Protein AF-A0A5B7JFE6-F1 (afdb_monomer)

Sequence (72 aa):
MVNQRFKQSLRRRFTKRPVPWWSAACTKAVQEKWAAFSRLRRHRRDPQYLEAFWRCRARARRVLKEAQRASW

Solvent-accessible surface area (backbone atoms only — not comparable to full-atom values): 4135 Å² total; per-residue (Å²): 133,90,55,79,65,62,68,48,66,67,51,74,80,50,91,55,79,80,58,92,45,69,44,73,65,43,55,49,32,49,50,51,26,51,51,30,46,55,48,22,69,74,41,74,86,44,66,68,36,50,53,51,25,51,53,31,46,52,50,30,53,49,48,46,52,50,31,55,57,73,63,108

Secondary structure (DSSP, 8-state):
---TTHHHHTTTT--S---TT--HHHHHHHHHHHHHHHHHHHSTT-HHHHHHHHHHHHHHHHHHHHHHHTT-

Structure (mmCIF, N/CA/C/O backbone):
data_AF-A0A5B7JFE6-F1
#
_entry.id   AF-A0A5B7JFE6-F1
#
loop_
_atom_site.group_PDB
_atom_site.id
_atom_site.type_symbol
_atom_site.label_atom_id
_atom_site.label_alt_id
_atom_site.label_comp_id
_atom_site.label_asym_id
_atom_site.label_entity_id
_atom_site.label_seq_id
_atom_site.pdbx_PDB_ins_code
_atom_site.Cartn_x
_atom_site.Cartn_y
_atom_site.Cartn_z
_atom_site.occupancy
_atom_site.B_iso_or_equiv
_atom_site.auth_seq_id
_atom_site.auth_comp_id
_atom_site.auth_asym_id
_atom_site.auth_atom_id
_atom_site.pdbx_PDB_model_num
ATOM 1 N N . MET A 1 1 ? -5.273 -20.046 -6.769 1.00 38.22 1 MET A N 1
ATOM 2 C CA . MET A 1 1 ? -5.430 -20.090 -5.295 1.00 38.22 1 MET A CA 1
ATOM 3 C C . MET A 1 1 ? -4.301 -19.301 -4.633 1.00 38.22 1 MET A C 1
ATOM 5 O O . MET A 1 1 ? -3.208 -19.819 -4.450 1.00 38.22 1 MET A O 1
ATOM 9 N N . VAL A 1 2 ? -4.508 -18.011 -4.345 1.00 39.91 2 VAL A N 1
ATOM 10 C CA . VAL A 1 2 ? -3.452 -17.157 -3.770 1.00 39.91 2 VAL A CA 1
ATOM 11 C C . VAL A 1 2 ? -3.375 -17.384 -2.256 1.00 39.91 2 VAL A C 1
ATOM 13 O O . VAL A 1 2 ? -4.075 -16.758 -1.470 1.00 39.91 2 VAL A O 1
ATOM 16 N N . ASN A 1 3 ? -2.538 -18.358 -1.895 1.00 37.34 3 ASN A N 1
ATOM 17 C CA . ASN A 1 3 ? -1.841 -18.574 -0.625 1.00 37.34 3 ASN A CA 1
ATOM 18 C C . ASN A 1 3 ? -2.508 -18.063 0.669 1.00 37.34 3 ASN A C 1
ATOM 20 O O . ASN A 1 3 ? -2.184 -17.004 1.213 1.00 37.34 3 ASN A O 1
ATOM 24 N N . GLN A 1 4 ? -3.311 -18.949 1.258 1.00 43.16 4 GLN A N 1
ATOM 25 C CA . GLN A 1 4 ? -3.852 -18.910 2.623 1.00 43.16 4 GLN A CA 1
ATOM 26 C C . GLN A 1 4 ? -2.775 -18.700 3.716 1.00 43.16 4 GLN A C 1
ATOM 28 O O . GLN A 1 4 ? -3.074 -18.179 4.791 1.00 43.16 4 GLN A O 1
ATOM 33 N N . ARG A 1 5 ? -1.498 -18.995 3.418 1.00 38.38 5 ARG A N 1
ATOM 34 C CA . ARG A 1 5 ? -0.332 -18.730 4.287 1.00 38.38 5 ARG A CA 1
ATOM 35 C C . ARG A 1 5 ? -0.009 -17.241 4.485 1.00 38.38 5 ARG A C 1
ATOM 37 O O . ARG A 1 5 ? 0.523 -16.872 5.529 1.00 38.38 5 ARG A O 1
ATOM 44 N N . PHE A 1 6 ? -0.361 -16.360 3.545 1.00 40.03 6 PHE A N 1
ATOM 45 C CA . PHE A 1 6 ? -0.009 -14.932 3.636 1.00 40.03 6 PHE A CA 1
ATOM 46 C C . PHE A 1 6 ? -0.922 -14.139 4.582 1.00 40.03 6 P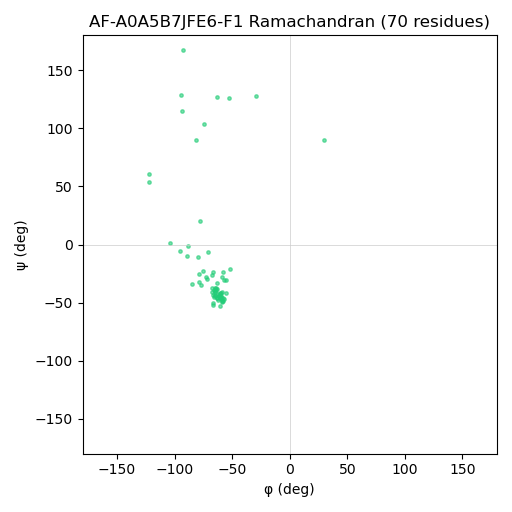HE A C 1
ATOM 48 O O . PHE A 1 6 ? -0.497 -13.156 5.188 1.00 40.03 6 PHE A O 1
ATOM 55 N N . LYS A 1 7 ? -2.161 -14.610 4.786 1.00 42.12 7 LYS A N 1
ATOM 56 C CA . LYS A 1 7 ? -3.042 -14.082 5.840 1.00 42.12 7 LYS A CA 1
ATOM 57 C C . LYS A 1 7 ? -2.509 -14.392 7.247 1.00 42.12 7 LYS A C 1
ATOM 59 O O . LYS A 1 7 ? -2.839 -13.666 8.179 1.00 42.12 7 LYS A O 1
ATOM 64 N N . GLN A 1 8 ? -1.683 -15.431 7.420 1.00 40.97 8 GLN A N 1
ATOM 65 C CA . GLN A 1 8 ? -1.169 -15.841 8.735 1.00 40.97 8 GLN A CA 1
ATOM 66 C C . GLN A 1 8 ? 0.092 -15.080 9.174 1.00 40.97 8 GLN A C 1
ATOM 68 O O . GLN A 1 8 ? 0.232 -14.793 10.364 1.00 40.97 8 GLN A O 1
ATOM 73 N N . SER A 1 9 ? 0.986 -14.689 8.258 1.00 41.38 9 SER A N 1
ATOM 74 C CA . SER A 1 9 ? 2.227 -13.985 8.636 1.00 41.38 9 SER A CA 1
ATOM 75 C C . SER A 1 9 ? 1.992 -12.539 9.094 1.00 41.38 9 SER A C 1
ATOM 77 O O . SER A 1 9 ? 2.697 -12.059 9.979 1.00 41.38 9 SER A O 1
ATOM 79 N N . LEU A 1 10 ? 0.951 -11.872 8.579 1.00 45.88 10 LEU A N 1
ATOM 80 C CA . LEU A 1 10 ? 0.494 -10.566 9.077 1.00 45.88 10 LEU A CA 1
ATOM 81 C C . LEU A 1 10 ? -0.264 -10.658 10.413 1.00 45.88 10 LEU A C 1
ATOM 83 O O . LEU A 1 10 ? -0.298 -9.678 11.151 1.00 45.88 10 LEU A O 1
ATOM 87 N N . ARG A 1 11 ? -0.838 -11.821 10.759 1.00 43.69 11 ARG A N 1
ATOM 88 C CA . ARG A 1 11 ? -1.541 -12.029 12.039 1.00 43.69 11 ARG A CA 1
ATOM 89 C C . ARG A 1 11 ? -0.588 -12.225 13.222 1.00 43.69 11 ARG A C 1
ATOM 91 O O . ARG A 1 11 ? -0.889 -11.769 14.317 1.00 43.69 11 ARG A O 1
ATOM 98 N N . ARG A 1 12 ? 0.570 -12.867 13.028 1.00 45.06 12 ARG A N 1
ATOM 99 C CA . ARG A 1 12 ? 1.444 -13.290 14.144 1.00 45.06 12 ARG A CA 1
ATOM 100 C C . ARG A 1 12 ? 2.332 -12.199 14.768 1.00 45.06 12 ARG A C 1
ATOM 102 O O . ARG A 1 12 ? 2.896 -12.448 15.824 1.00 45.06 12 ARG A O 1
ATOM 109 N N . ARG A 1 13 ? 2.452 -11.001 14.175 1.00 47.75 13 ARG A N 1
ATOM 110 C CA . ARG A 1 13 ? 3.189 -9.857 14.780 1.00 47.75 13 ARG A CA 1
ATOM 111 C C . ARG A 1 13 ? 2.298 -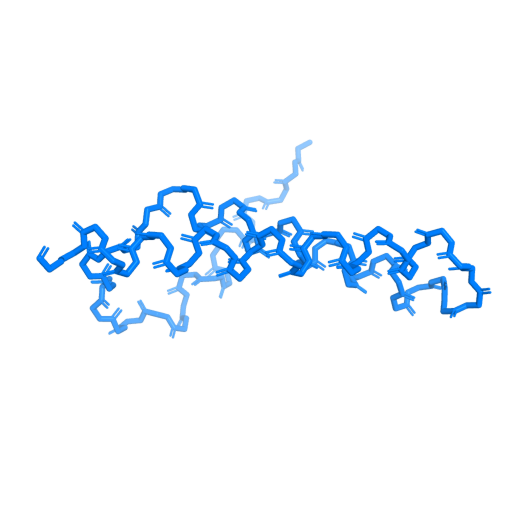8.763 15.377 1.00 47.75 13 ARG A C 1
ATOM 113 O O . ARG A 1 13 ? 2.820 -7.782 15.898 1.00 47.75 13 ARG A O 1
ATOM 120 N N . PHE A 1 14 ? 0.979 -8.931 15.327 1.00 49.38 14 PHE A N 1
ATOM 121 C CA . PHE A 1 14 ? 0.008 -7.989 15.883 1.00 49.38 14 PHE A CA 1
ATOM 122 C C . PHE A 1 14 ? -0.885 -8.688 16.917 1.00 49.38 14 PHE A C 1
ATOM 124 O O . PHE A 1 14 ? -2.100 -8.710 16.799 1.00 49.38 14 PHE A O 1
ATOM 131 N N . THR A 1 15 ? -0.280 -9.206 17.988 1.00 45.38 15 THR A N 1
ATOM 132 C CA . THR A 1 15 ? -0.952 -9.313 19.300 1.00 45.38 15 THR A CA 1
ATOM 133 C C . THR A 1 15 ? -0.971 -7.958 20.025 1.00 45.38 15 THR A C 1
ATOM 135 O O . THR A 1 15 ? -1.109 -7.879 21.240 1.00 45.38 15 THR A O 1
ATOM 138 N N . LYS A 1 16 ? -0.809 -6.859 19.281 1.00 52.97 16 LYS A N 1
ATOM 139 C CA . LYS A 1 16 ? -1.032 -5.497 19.754 1.00 52.97 16 LYS A CA 1
ATOM 140 C C . LYS A 1 16 ? -2.460 -5.140 19.377 1.00 52.97 16 LYS A C 1
ATOM 142 O O . LYS A 1 16 ? -2.828 -5.348 18.223 1.00 52.97 16 LYS A O 1
ATOM 147 N N . ARG A 1 17 ? -3.239 -4.660 20.354 1.00 59.00 17 ARG A N 1
ATOM 148 C CA . ARG A 1 17 ? -4.619 -4.169 20.199 1.00 59.00 17 ARG A CA 1
ATOM 149 C C . ARG A 1 17 ? -4.842 -3.586 18.793 1.00 59.00 17 ARG A C 1
ATOM 151 O O . ARG A 1 17 ? 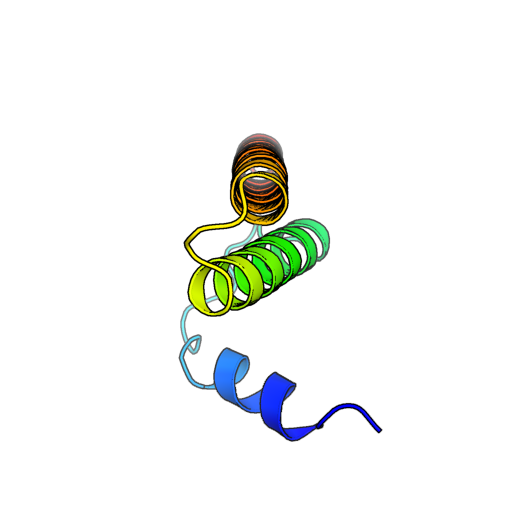-4.039 -2.736 18.393 1.00 59.00 17 ARG A O 1
ATOM 158 N N . PRO A 1 18 ? -5.878 -4.023 18.048 1.00 66.44 18 PRO A N 1
ATOM 159 C CA . PRO A 1 18 ? -6.216 -3.383 16.786 1.00 66.44 18 PRO A CA 1
ATOM 160 C C . PRO A 1 18 ? -6.375 -1.891 17.055 1.00 66.44 18 PRO A C 1
ATOM 162 O O . PRO A 1 18 ? -7.059 -1.488 17.996 1.00 66.44 18 PRO A O 1
ATOM 165 N N . VAL A 1 19 ? -5.647 -1.081 16.292 1.00 74.88 19 VAL A N 1
ATOM 166 C CA . VAL A 1 19 ? -5.693 0.364 16.471 1.00 74.88 19 VAL A CA 1
ATOM 167 C C . VAL A 1 19 ? -7.131 0.800 16.166 1.00 74.88 19 VAL A C 1
ATOM 169 O O . VAL A 1 19 ? -7.617 0.429 15.099 1.00 74.88 19 VAL A O 1
ATOM 172 N N . PRO A 1 20 ? -7.824 1.534 17.058 1.00 76.50 20 PRO A N 1
ATOM 173 C CA . PRO A 1 20 ? -9.270 1.765 16.945 1.00 76.50 20 PRO A CA 1
ATOM 174 C C . PRO A 1 20 ? -9.708 2.377 15.610 1.00 76.50 20 PRO A C 1
ATOM 176 O O . PRO A 1 20 ? -10.783 2.077 15.108 1.00 76.50 20 PRO A O 1
ATOM 179 N N . TRP A 1 21 ? -8.836 3.175 14.995 1.00 85.31 21 TRP A N 1
ATOM 180 C CA . TRP A 1 21 ? -9.079 3.813 13.704 1.00 85.31 21 TRP A CA 1
ATOM 181 C C . TRP A 1 21 ? -8.669 2.987 12.484 1.00 85.31 21 TRP A C 1
ATOM 183 O O . TRP A 1 21 ? -8.822 3.425 11.343 1.00 85.31 21 TRP A O 1
ATOM 193 N N . TRP A 1 22 ? -8.106 1.797 12.683 1.00 87.75 22 TRP A N 1
ATOM 194 C CA . TRP A 1 22 ? -7.603 0.980 11.5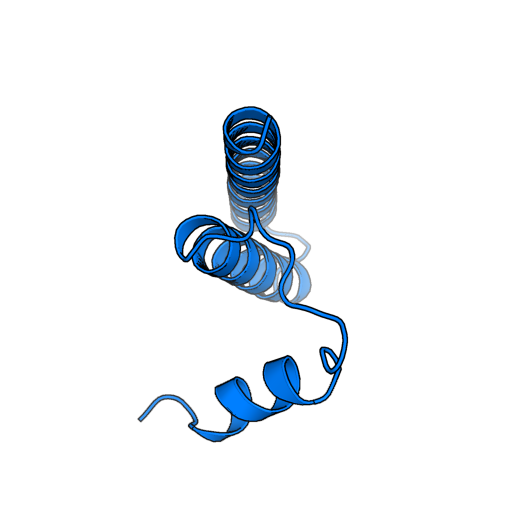90 1.00 87.75 22 TRP A CA 1
ATOM 195 C C . TRP A 1 22 ? -8.745 0.339 10.805 1.00 87.75 22 TRP A C 1
ATOM 197 O O . TRP A 1 22 ? -9.327 -0.666 11.210 1.00 87.75 22 TRP A O 1
ATOM 207 N N . SER A 1 23 ? -9.026 0.887 9.627 1.00 87.38 23 SER A N 1
ATOM 208 C CA . SER A 1 23 ? -10.089 0.394 8.755 1.00 87.38 23 SER A CA 1
ATOM 209 C C . SER A 1 23 ? -9.593 -0.632 7.728 1.00 87.38 23 SER A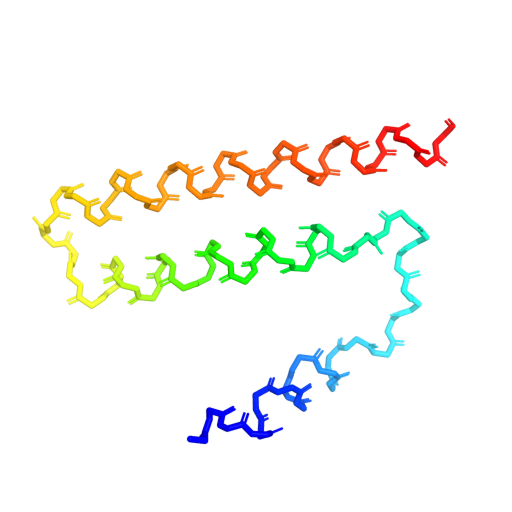 C 1
ATOM 211 O O . SER A 1 23 ? -8.396 -0.786 7.453 1.00 87.38 23 SER A O 1
ATOM 213 N N . ALA A 1 24 ? -10.536 -1.316 7.073 1.00 89.81 24 ALA A N 1
ATOM 214 C CA . ALA A 1 24 ? -10.238 -2.167 5.920 1.00 89.81 24 ALA A CA 1
ATOM 215 C C . ALA A 1 24 ? -9.539 -1.388 4.785 1.00 89.81 24 ALA A C 1
ATOM 217 O O . ALA A 1 24 ? -8.688 -1.947 4.085 1.00 89.81 24 ALA A O 1
ATOM 218 N N . ALA A 1 25 ? -9.828 -0.088 4.644 1.00 90.81 25 ALA A N 1
ATOM 219 C CA . ALA A 1 25 ? -9.153 0.786 3.690 1.00 90.81 25 ALA A CA 1
ATOM 220 C C . ALA A 1 25 ? -7.664 0.966 4.034 1.00 90.81 25 ALA A C 1
ATOM 222 O O . ALA A 1 25 ? -6.826 0.903 3.131 1.00 90.81 25 ALA A O 1
ATOM 223 N N . CYS A 1 26 ? -7.311 1.096 5.322 1.00 90.25 26 CYS A N 1
ATOM 224 C CA . CYS A 1 26 ? -5.916 1.130 5.776 1.00 90.25 26 CYS A CA 1
ATOM 225 C C . CYS A 1 26 ? -5.182 -0.162 5.397 1.00 90.25 26 CYS A C 1
ATOM 227 O O . CYS A 1 26 ? -4.094 -0.114 4.819 1.00 90.25 26 CYS A O 1
ATOM 229 N N . THR A 1 27 ? -5.803 -1.319 5.648 1.00 92.00 27 THR A N 1
ATOM 230 C CA . THR A 1 27 ? -5.242 -2.627 5.275 1.00 92.00 27 THR A CA 1
ATOM 231 C C . THR A 1 27 ? -4.999 -2.726 3.770 1.00 92.00 27 THR A C 1
ATOM 233 O O . THR A 1 27 ? -3.897 -3.088 3.352 1.00 92.00 27 THR A O 1
ATOM 236 N N . LYS A 1 28 ? -5.991 -2.360 2.949 1.00 93.56 28 LYS A N 1
ATOM 237 C CA . LYS A 1 28 ? -5.884 -2.405 1.484 1.00 93.56 28 LYS A CA 1
ATOM 238 C C . LYS A 1 28 ? -4.781 -1.480 0.968 1.00 93.56 28 LYS A C 1
ATOM 240 O O . LYS A 1 28 ? -3.926 -1.915 0.201 1.00 93.56 28 LYS A O 1
ATOM 245 N N . ALA A 1 29 ? -4.739 -0.235 1.439 1.00 92.56 29 ALA A N 1
ATOM 246 C CA . ALA A 1 29 ? -3.746 0.739 0.994 1.00 92.56 29 ALA A CA 1
ATOM 247 C C . ALA A 1 29 ? -2.310 0.336 1.382 1.00 92.56 29 ALA A C 1
ATOM 249 O O . ALA A 1 29 ? -1.371 0.512 0.602 1.00 92.56 29 ALA A O 1
ATOM 250 N N . VAL A 1 30 ? -2.126 -0.259 2.567 1.00 92.19 30 VAL A N 1
ATOM 251 C CA . VAL A 1 30 ? -0.829 -0.800 2.994 1.00 92.19 30 VAL A CA 1
ATOM 252 C C . VAL A 1 30 ? -0.426 -2.001 2.134 1.00 92.19 30 VAL A C 1
ATOM 254 O O . VAL A 1 30 ? 0.721 -2.058 1.692 1.00 92.19 30 VAL A O 1
ATOM 257 N N . GLN A 1 31 ? -1.344 -2.926 1.839 1.00 93.50 31 GLN A N 1
ATOM 258 C CA . GLN A 1 31 ? -1.072 -4.066 0.953 1.00 93.50 31 GLN A CA 1
ATOM 259 C C . GLN A 1 31 ? -0.666 -3.622 -0.459 1.00 93.50 31 GLN A C 1
ATOM 261 O O . GLN A 1 31 ? 0.338 -4.107 -0.981 1.00 93.50 31 GLN A O 1
ATOM 266 N N . GLU A 1 32 ? -1.384 -2.664 -1.052 1.00 93.62 32 GLU A N 1
ATOM 267 C CA . GLU A 1 32 ? -1.061 -2.093 -2.368 1.00 93.62 32 GLU A CA 1
ATOM 268 C C . GLU A 1 32 ? 0.337 -1.456 -2.381 1.00 93.62 32 GLU A C 1
ATOM 270 O O . GLU A 1 32 ? 1.140 -1.735 -3.274 1.00 93.62 32 GLU A O 1
ATOM 275 N N . LYS A 1 33 ? 0.680 -0.671 -1.349 1.00 95.38 33 LYS A N 1
ATOM 276 C CA . LYS A 1 33 ? 2.025 -0.098 -1.179 1.00 95.38 33 LYS A CA 1
ATOM 277 C C . LYS A 1 33 ? 3.103 -1.184 -1.132 1.00 95.38 33 LYS A C 1
ATOM 279 O O . LYS A 1 33 ? 4.140 -1.037 -1.778 1.00 95.38 33 LYS A O 1
ATOM 284 N N . TRP A 1 34 ? 2.892 -2.258 -0.372 1.00 94.81 34 TRP A N 1
ATOM 285 C CA . TRP A 1 34 ? 3.861 -3.356 -0.270 1.00 94.81 34 TRP A CA 1
ATOM 286 C C . TRP A 1 34 ? 4.001 -4.139 -1.576 1.00 94.81 34 TRP A C 1
ATOM 288 O O . TRP A 1 34 ? 5.116 -4.527 -1.937 1.00 94.81 34 TRP A O 1
ATOM 298 N N . ALA A 1 35 ? 2.907 -4.338 -2.310 1.00 94.62 35 ALA A N 1
ATOM 299 C CA . ALA A 1 35 ? 2.942 -4.952 -3.631 1.00 94.62 35 ALA A CA 1
ATOM 300 C C . ALA A 1 35 ? 3.742 -4.088 -4.620 1.00 94.62 35 ALA A C 1
ATOM 302 O O . ALA A 1 35 ? 4.631 -4.603 -5.299 1.00 94.62 35 ALA A O 1
ATOM 303 N N . ALA A 1 36 ? 3.502 -2.772 -4.642 1.00 93.88 36 ALA A N 1
ATOM 304 C CA . ALA A 1 36 ? 4.253 -1.832 -5.473 1.00 93.88 36 ALA A CA 1
ATOM 305 C C . ALA A 1 36 ? 5.742 -1.785 -5.094 1.00 93.88 36 ALA A C 1
ATOM 307 O O . ALA A 1 36 ? 6.598 -1.852 -5.971 1.00 93.88 36 ALA A O 1
ATOM 308 N N . PHE A 1 37 ? 6.069 -1.781 -3.797 1.00 93.69 37 PHE A N 1
ATOM 309 C CA . PHE A 1 37 ? 7.457 -1.865 -3.328 1.00 93.69 37 PHE A CA 1
ATOM 310 C C . PHE A 1 37 ? 8.138 -3.160 -3.774 1.00 93.69 37 PHE A C 1
ATOM 312 O O . PHE A 1 37 ? 9.286 -3.150 -4.210 1.00 93.69 37 PHE A O 1
ATOM 319 N N . SER A 1 38 ? 7.426 -4.285 -3.695 1.00 94.12 38 SER A N 1
ATOM 320 C CA . SER A 1 38 ? 7.951 -5.581 -4.126 1.00 94.12 38 SER A CA 1
ATOM 321 C C . SER A 1 38 ? 8.241 -5.602 -5.629 1.00 94.12 38 SER A C 1
ATOM 323 O O . SER A 1 38 ? 9.252 -6.173 -6.034 1.00 94.12 38 SER A O 1
ATOM 325 N N . ARG A 1 39 ? 7.394 -4.954 -6.443 1.00 93.12 39 ARG A N 1
ATOM 326 C CA . ARG A 1 39 ? 7.612 -4.772 -7.889 1.00 93.12 39 ARG A CA 1
ATOM 327 C C . ARG A 1 39 ? 8.810 -3.862 -8.162 1.00 93.12 39 ARG A C 1
ATO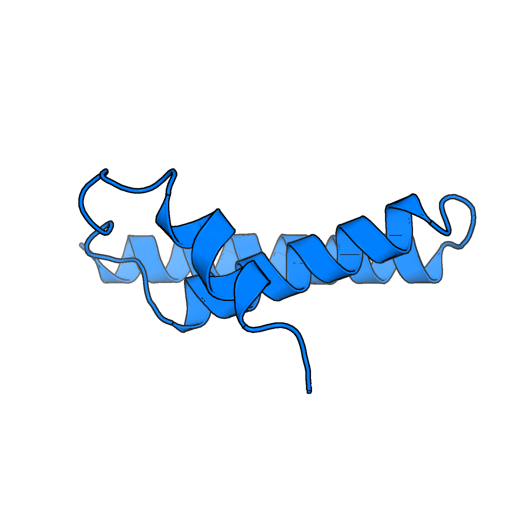M 329 O O . ARG A 1 39 ? 9.729 -4.288 -8.851 1.00 93.12 39 ARG A O 1
ATOM 336 N N . LEU A 1 40 ? 8.870 -2.687 -7.532 1.00 93.81 40 LEU A N 1
ATOM 337 C CA . LEU A 1 40 ? 10.009 -1.766 -7.635 1.00 93.81 40 LEU A CA 1
ATOM 338 C C . LEU A 1 40 ? 11.330 -2.440 -7.243 1.00 93.81 40 LEU A C 1
ATOM 340 O O . LEU A 1 40 ? 12.345 -2.273 -7.910 1.00 93.81 40 LEU A O 1
ATOM 344 N N . ARG A 1 41 ? 11.328 -3.253 -6.182 1.00 93.38 41 ARG A N 1
ATOM 345 C CA . ARG A 1 41 ? 12.526 -3.973 -5.738 1.00 93.38 41 ARG A CA 1
ATOM 346 C C . ARG A 1 41 ? 13.035 -4.968 -6.784 1.00 93.38 41 ARG A C 1
ATOM 348 O O . ARG A 1 41 ? 14.242 -5.172 -6.845 1.00 93.38 41 ARG A O 1
ATOM 355 N N . ARG A 1 42 ? 12.139 -5.583 -7.564 1.00 93.81 42 ARG A N 1
ATOM 356 C CA . ARG A 1 42 ? 12.482 -6.508 -8.659 1.00 93.81 42 ARG A CA 1
ATOM 357 C C . ARG A 1 42 ? 12.928 -5.768 -9.924 1.00 93.81 42 ARG A C 1
ATOM 359 O O . ARG A 1 42 ? 13.806 -6.258 -10.617 1.00 93.81 42 ARG A O 1
ATOM 366 N N . HIS A 1 43 ? 12.377 -4.582 -10.177 1.00 92.06 43 HIS A N 1
ATOM 367 C CA . HIS A 1 43 ? 12.590 -3.804 -11.402 1.00 92.06 43 HIS A CA 1
ATOM 368 C C . HIS A 1 43 ? 13.157 -2.407 -11.091 1.00 92.06 43 HIS A C 1
ATOM 370 O O . HIS A 1 43 ? 12.605 -1.390 -11.498 1.00 92.06 43 HIS A O 1
ATOM 376 N N . ARG A 1 44 ? 14.268 -2.346 -10.339 1.00 81.06 44 ARG A N 1
ATOM 377 C CA . ARG A 1 44 ? 14.812 -1.092 -9.764 1.00 81.06 44 ARG A CA 1
ATOM 378 C C . ARG A 1 44 ? 15.147 0.011 -10.773 1.00 81.06 44 ARG A C 1
ATOM 380 O O . ARG A 1 44 ? 15.233 1.163 -10.367 1.00 81.06 44 ARG A O 1
ATOM 387 N N . ARG A 1 45 ? 15.400 -0.338 -12.037 1.00 87.31 45 ARG A N 1
ATOM 388 C CA . ARG A 1 45 ? 15.807 0.608 -13.090 1.00 87.31 45 ARG A CA 1
ATOM 389 C C . ARG A 1 45 ? 14.646 1.122 -13.937 1.00 87.31 45 ARG A C 1
ATOM 391 O O . ARG A 1 45 ? 14.873 1.986 -14.769 1.00 87.31 45 ARG A O 1
ATOM 398 N N . ASP A 1 46 ? 13.440 0.600 -13.743 1.00 93.12 46 ASP A N 1
ATOM 399 C CA . ASP A 1 46 ? 12.280 1.003 -14.529 1.00 93.12 46 ASP A CA 1
ATOM 400 C C . ASP A 1 46 ? 11.513 2.132 -13.802 1.00 93.12 46 ASP A C 1
ATOM 402 O O . ASP A 1 46 ? 10.961 1.912 -12.710 1.00 93.12 46 ASP A O 1
ATOM 406 N N . PRO A 1 47 ? 11.468 3.346 -14.390 1.00 93.44 47 PRO A N 1
ATOM 407 C CA . PRO A 1 47 ?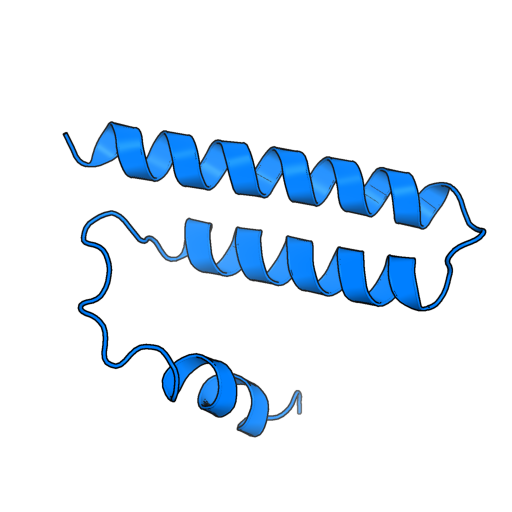 10.796 4.504 -13.807 1.00 93.44 47 PRO A CA 1
ATOM 408 C C . PRO A 1 47 ? 9.301 4.284 -13.550 1.00 93.44 47 PRO A C 1
ATOM 410 O O . PRO A 1 47 ? 8.751 4.862 -12.614 1.00 93.44 47 PRO A O 1
ATOM 413 N N . GLN A 1 48 ? 8.630 3.421 -14.316 1.00 93.75 48 GLN A N 1
ATOM 414 C CA . GLN A 1 48 ? 7.194 3.180 -14.167 1.00 93.75 48 GLN A CA 1
ATOM 415 C C . GLN A 1 48 ? 6.870 2.533 -12.818 1.00 93.75 48 GLN A C 1
ATOM 417 O O . GLN A 1 48 ? 5.893 2.901 -12.158 1.00 93.75 48 GLN A O 1
ATOM 422 N N . TYR A 1 49 ? 7.709 1.600 -12.356 1.00 92.69 49 TYR A N 1
ATOM 423 C CA . TYR A 1 49 ? 7.529 0.985 -11.040 1.00 92.69 49 TYR A CA 1
ATOM 424 C C . TYR A 1 4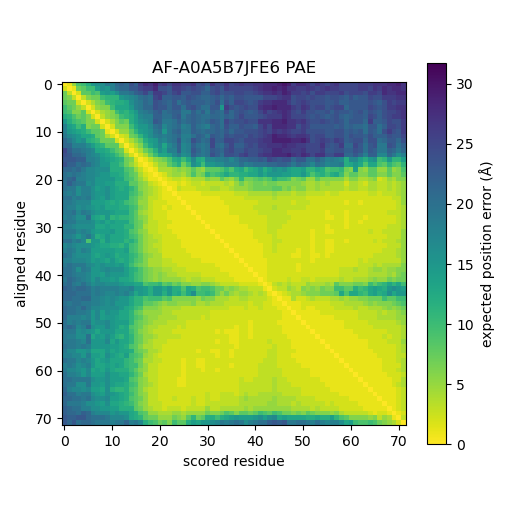9 ? 7.884 1.936 -9.900 1.00 92.69 49 TYR A C 1
ATOM 426 O O . TYR A 1 49 ? 7.308 1.818 -8.812 1.00 92.69 49 TYR A O 1
ATOM 434 N N . LEU A 1 50 ? 8.797 2.881 -10.137 1.00 94.00 50 LEU A N 1
ATOM 435 C CA . LEU A 1 50 ? 9.120 3.930 -9.176 1.00 94.00 50 LEU A CA 1
ATOM 436 C C . LEU A 1 50 ? 7.916 4.859 -8.990 1.00 94.00 50 LEU A C 1
ATOM 438 O O . LEU A 1 50 ? 7.434 5.017 -7.867 1.00 94.00 50 LEU A O 1
ATOM 442 N N . GLU A 1 51 ? 7.363 5.375 -10.085 1.00 94.81 51 GLU A N 1
ATOM 443 C CA . GLU A 1 51 ? 6.156 6.208 -10.094 1.00 94.81 51 GLU A CA 1
ATOM 444 C C . GLU A 1 51 ? 4.954 5.497 -9.458 1.00 94.81 51 GLU A C 1
ATOM 446 O O . GLU A 1 51 ? 4.281 6.042 -8.575 1.00 94.81 51 GLU A O 1
ATOM 451 N N . ALA A 1 52 ? 4.712 4.235 -9.826 1.00 94.88 52 ALA A N 1
ATOM 452 C CA . ALA A 1 52 ? 3.645 3.431 -9.234 1.00 94.88 52 ALA A CA 1
ATOM 453 C C . ALA A 1 52 ? 3.816 3.277 -7.712 1.00 94.88 52 ALA A C 1
ATOM 455 O O . ALA A 1 52 ? 2.845 3.388 -6.957 1.00 94.88 52 ALA A O 1
ATOM 456 N N . PHE A 1 53 ? 5.048 3.070 -7.233 1.00 95.19 53 PHE A N 1
ATOM 457 C CA . PHE A 1 53 ? 5.333 3.006 -5.802 1.00 95.19 53 PHE A CA 1
ATOM 458 C C . PHE A 1 53 ? 5.066 4.339 -5.094 1.00 95.19 53 PHE A C 1
ATOM 460 O O . PHE A 1 53 ? 4.439 4.336 -4.029 1.00 95.19 53 PHE A O 1
ATOM 467 N N . TRP A 1 54 ? 5.484 5.470 -5.668 1.00 95.94 54 TRP A N 1
ATOM 468 C CA . TRP A 1 54 ? 5.230 6.794 -5.092 1.00 95.94 54 TRP A CA 1
ATOM 469 C C . TRP A 1 54 ? 3.736 7.093 -4.976 1.00 95.94 54 TRP A C 1
ATOM 471 O O . TRP A 1 54 ? 3.283 7.500 -3.901 1.00 95.94 54 TRP A O 1
ATOM 481 N N . ARG A 1 55 ? 2.951 6.785 -6.015 1.00 96.69 55 ARG A N 1
ATOM 482 C CA . ARG A 1 55 ? 1.484 6.921 -5.995 1.00 96.69 55 ARG A CA 1
ATOM 483 C C . ARG A 1 55 ? 0.851 6.078 -4.888 1.00 96.69 55 ARG A C 1
ATOM 485 O O . ARG A 1 55 ? 0.088 6.601 -4.072 1.00 96.69 55 ARG A O 1
ATOM 492 N N . CYS A 1 56 ? 1.217 4.798 -4.782 1.00 95.94 56 CYS A N 1
ATOM 493 C CA . CYS A 1 56 ? 0.715 3.928 -3.714 1.00 95.94 56 CYS A CA 1
ATOM 494 C C . CYS A 1 56 ? 1.143 4.409 -2.318 1.00 95.94 56 CYS A C 1
ATOM 496 O O . CYS A 1 56 ? 0.357 4.351 -1.371 1.00 95.94 56 CYS A O 1
ATOM 498 N N . ARG A 1 57 ? 2.372 4.920 -2.169 1.00 96.31 57 ARG A N 1
ATOM 499 C CA . ARG A 1 57 ? 2.878 5.478 -0.906 1.00 96.31 57 ARG A CA 1
ATOM 500 C C . ARG A 1 57 ? 2.100 6.726 -0.490 1.00 96.31 57 ARG A C 1
ATOM 502 O O . ARG A 1 57 ? 1.761 6.843 0.689 1.00 96.31 57 ARG A O 1
ATOM 509 N N . ALA A 1 58 ? 1.818 7.633 -1.423 1.00 97.06 58 ALA A N 1
ATOM 510 C CA . ALA A 1 58 ? 1.016 8.828 -1.174 1.00 97.06 58 ALA A CA 1
ATOM 511 C C . ALA A 1 58 ? -0.420 8.457 -0.770 1.00 97.06 58 ALA A C 1
ATOM 513 O O . ALA A 1 58 ? -0.907 8.929 0.258 1.00 97.06 58 ALA A O 1
ATOM 514 N N . ARG A 1 59 ? -1.050 7.524 -1.498 1.00 96.19 59 ARG A N 1
ATOM 515 C CA . ARG A 1 59 ? -2.389 7.006 -1.175 1.00 96.19 59 ARG A CA 1
ATOM 516 C C . ARG A 1 59 ? -2.446 6.394 0.222 1.00 96.19 59 ARG A C 1
ATOM 518 O O . ARG A 1 59 ? -3.321 6.749 1.004 1.00 96.19 59 ARG A O 1
ATOM 525 N N . ALA A 1 60 ? -1.497 5.522 0.565 1.00 94.81 60 ALA A N 1
ATOM 526 C CA . ALA A 1 60 ? -1.449 4.897 1.884 1.00 94.81 60 ALA A CA 1
ATOM 527 C C . ALA A 1 60 ? -1.289 5.929 3.007 1.00 94.81 60 ALA A C 1
ATOM 529 O O . ALA A 1 60 ? -1.978 5.841 4.018 1.00 94.81 60 ALA A O 1
ATOM 530 N N . ARG A 1 61 ? -0.429 6.940 2.824 1.00 95.69 61 ARG A N 1
ATOM 531 C CA . ARG A 1 61 ? -0.279 8.041 3.791 1.00 95.69 61 ARG A CA 1
ATOM 532 C C . ARG A 1 61 ? -1.578 8.816 3.981 1.00 95.69 61 ARG A C 1
ATOM 534 O O . ARG A 1 61 ? -1.942 9.090 5.119 1.00 95.69 61 ARG A O 1
ATOM 541 N N . ARG A 1 62 ? -2.267 9.146 2.887 1.00 95.94 62 ARG A N 1
ATOM 542 C CA . ARG A 1 62 ? -3.544 9.862 2.927 1.00 95.94 62 ARG A CA 1
ATOM 543 C C . ARG A 1 62 ? -4.602 9.070 3.691 1.00 95.94 62 ARG A C 1
ATOM 545 O O . ARG A 1 62 ? -5.134 9.592 4.660 1.00 95.94 62 ARG A O 1
ATOM 552 N N . VAL A 1 63 ? -4.819 7.807 3.324 1.00 93.19 63 VAL A N 1
ATOM 553 C CA . VAL A 1 63 ? -5.817 6.935 3.970 1.00 93.19 63 VAL A CA 1
ATOM 554 C C . VAL A 1 63 ? -5.529 6.764 5.461 1.00 93.19 63 VAL A C 1
ATOM 556 O O . VAL A 1 63 ? -6.444 6.817 6.272 1.00 93.19 63 VAL A O 1
ATOM 559 N N . LEU A 1 64 ? -4.260 6.588 5.845 1.00 91.81 64 LEU A N 1
ATOM 560 C CA . LEU A 1 64 ? -3.886 6.494 7.259 1.00 91.81 64 LEU A CA 1
ATOM 561 C C . LEU A 1 64 ? -4.152 7.804 8.010 1.00 91.81 64 LEU A C 1
ATOM 563 O O . LEU A 1 64 ? -4.653 7.766 9.128 1.00 91.81 64 LEU A O 1
ATOM 567 N N . LYS A 1 65 ? -3.853 8.955 7.397 1.00 92.31 65 LYS A N 1
ATOM 568 C CA . LYS A 1 65 ? -4.098 10.273 7.995 1.00 92.31 65 LYS A CA 1
ATOM 569 C C . LYS A 1 65 ? -5.593 10.573 8.133 1.00 92.31 65 LYS A C 1
ATOM 571 O O . LYS A 1 65 ? -6.002 11.118 9.149 1.00 92.31 65 LYS A O 1
ATOM 576 N N . GLU A 1 66 ? -6.396 10.224 7.132 1.00 92.88 66 GLU A N 1
ATOM 577 C CA . GLU A 1 66 ? -7.858 10.369 7.164 1.00 92.88 66 GLU A CA 1
ATOM 578 C C . GLU A 1 66 ? -8.482 9.460 8.222 1.00 92.88 66 GLU A C 1
ATOM 580 O O . GLU A 1 66 ? -9.280 9.929 9.024 1.00 92.88 66 GLU A O 1
ATOM 585 N N . ALA A 1 67 ? -8.058 8.197 8.289 1.00 90.25 67 ALA A N 1
ATOM 586 C CA . ALA A 1 67 ? -8.528 7.264 9.306 1.00 90.25 67 ALA A CA 1
ATOM 587 C C . ALA A 1 67 ? -8.180 7.742 10.724 1.00 90.25 67 ALA A C 1
ATOM 589 O O . ALA A 1 67 ? -9.037 7.743 11.598 1.00 90.25 67 ALA A O 1
ATOM 590 N N . GLN A 1 68 ? -6.950 8.223 10.935 1.00 88.31 68 GLN A N 1
ATOM 591 C CA . GLN A 1 68 ? -6.550 8.834 12.204 1.00 88.31 68 GLN A CA 1
ATOM 592 C C . GLN A 1 68 ? -7.400 10.052 12.558 1.00 88.31 68 GLN A C 1
ATOM 594 O O . GLN A 1 68 ? -7.814 10.174 13.702 1.00 88.31 68 GLN A O 1
ATOM 599 N N . ARG A 1 69 ? -7.668 10.941 11.593 1.00 89.31 69 ARG A N 1
ATOM 600 C CA . ARG A 1 69 ? -8.513 12.125 11.808 1.00 89.31 69 ARG A CA 1
ATOM 601 C C . ARG A 1 69 ? -9.953 11.768 12.157 1.00 89.31 69 ARG A C 1
ATOM 603 O O . ARG A 1 69 ? -10.517 12.417 13.016 1.00 89.31 69 ARG A O 1
ATOM 610 N N . ALA A 1 70 ? -10.520 10.746 11.523 1.00 84.94 70 ALA A N 1
ATOM 611 C CA . ALA A 1 70 ? -11.884 10.287 11.789 1.00 84.94 70 ALA A CA 1
ATOM 612 C C . ALA A 1 70 ? -12.050 9.591 13.156 1.00 84.94 70 ALA A C 1
ATOM 614 O O . ALA A 1 70 ? -13.157 9.217 13.521 1.00 84.94 70 ALA A O 1
ATOM 615 N N . SER A 1 71 ? -10.951 9.361 13.879 1.00 78.50 71 SER A N 1
ATOM 616 C CA . SER A 1 71 ? -10.937 8.702 15.187 1.00 78.50 71 SER A CA 1
ATOM 617 C C . SER A 1 71 ? -11.106 9.642 16.377 1.00 78.50 71 SER A C 1
ATOM 619 O O . SER A 1 71 ? -11.155 9.140 17.501 1.00 78.50 71 SER A O 1
ATOM 621 N N . TRP A 1 72 ? -11.051 10.952 16.139 1.00 57.69 72 TRP A N 1
ATOM 622 C CA . TRP A 1 72 ? -11.093 12.001 17.153 1.00 57.69 72 TRP A CA 1
ATOM 623 C C . TRP A 1 72 ? -12.434 12.716 17.114 1.00 57.69 72 TRP A C 1
ATOM 625 O O . TRP A 1 72 ? -12.909 12.982 15.987 1.00 57.69 72 TRP A O 1
#

Mean predicted aligned error: 9.55 Å

Foldseek 3Di:
DPDPPVVVVVVPVPPDPDDPLDDPQLVVLVVQLVVLVVVCVVVVPDVVSVVSNVVSVVSNVVSVVVSVVVVD

Radius of gyration: 14.25 Å; Cα contacts (8 Å, |Δi|>4): 38; chains: 1; bounding box: 28×32×35 Å

pLDDT: mean 79.64, std 20.93, range [37.34, 97.06]

Nearest PDB structures (foldseek):
  6gz3-assembly1_BN  TM=8.311E-01  e=8.185E-01  Oryctolagus cuniculus
  7pip-assembly1_N  TM=6.420E-01  e=2.169E+00  Mycoplasmoides pneumoniae M129

Organism: Por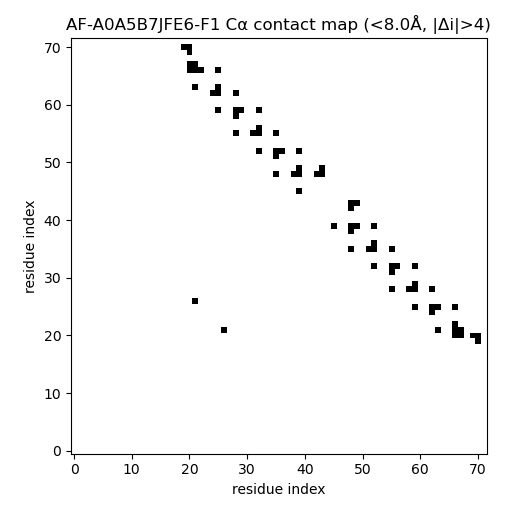tunus trituberculatus (NCBI:txid210409)